Protein AF-G9PLE0-F1 (afdb_monomer_lite)

Secondary structure (DSSP, 8-state):
----------EEEEEETTT--EESS--SB-TTT--BS-EEEEEE----------

Structure 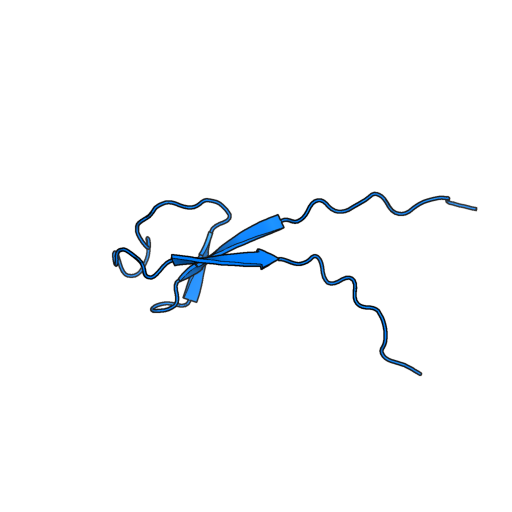(mmCIF, N/CA/C/O backbone):
data_AF-G9PLE0-F1
#
_entry.id   AF-G9PLE0-F1
#
loop_
_atom_site.group_PDB
_atom_site.id
_atom_site.type_symbol
_atom_site.label_atom_id
_atom_site.label_alt_id
_atom_site.label_comp_id
_atom_site.label_asym_id
_atom_site.label_entity_id
_atom_site.label_seq_id
_atom_site.pdbx_PDB_ins_code
_atom_site.Cartn_x
_atom_site.Cartn_y
_atom_site.Cartn_z
_atom_site.occupancy
_atom_site.B_iso_or_equiv
_atom_site.auth_seq_id
_atom_site.auth_comp_id
_atom_site.auth_asym_id
_atom_site.auth_atom_id
_atom_site.pdbx_PDB_model_num
ATOM 1 N N . MET A 1 1 ? 22.649 -22.946 -27.694 1.00 47.94 1 MET A N 1
ATOM 2 C CA . MET A 1 1 ? 22.536 -22.594 -26.262 1.00 47.94 1 MET A CA 1
ATOM 3 C C . MET A 1 1 ? 22.140 -21.128 -26.143 1.00 47.94 1 MET A C 1
ATOM 5 O O . MET A 1 1 ? 22.986 -20.285 -26.398 1.00 47.94 1 MET A O 1
ATOM 9 N N . PRO A 1 2 ? 20.883 -20.760 -25.852 1.00 53.47 2 PRO A N 1
ATOM 10 C CA . PRO A 1 2 ? 20.609 -19.398 -25.422 1.00 53.47 2 PRO A CA 1
ATOM 11 C C . PRO A 1 2 ? 21.009 -19.284 -23.949 1.00 53.47 2 PRO A C 1
ATOM 13 O O . PRO A 1 2 ? 20.304 -19.716 -23.040 1.00 53.47 2 PRO A O 1
ATOM 16 N N . THR A 1 3 ? 22.215 -18.771 -23.750 1.00 52.81 3 THR A N 1
ATOM 17 C CA . THR A 1 3 ? 22.762 -18.334 -22.474 1.00 52.81 3 THR A CA 1
ATOM 18 C C . THR A 1 3 ? 21.908 -17.220 -21.864 1.00 52.81 3 THR A C 1
ATOM 20 O O . THR A 1 3 ? 21.641 -16.210 -22.508 1.00 52.81 3 THR A O 1
ATOM 23 N N . SER A 1 4 ? 21.598 -17.410 -20.580 1.00 58.78 4 SER A N 1
ATOM 24 C CA . SER A 1 4 ? 21.570 -16.376 -19.536 1.00 58.78 4 SER A CA 1
ATOM 25 C C . SER A 1 4 ? 20.308 -15.515 -19.384 1.00 58.78 4 SER A C 1
ATOM 27 O O . SER A 1 4 ? 20.117 -14.480 -20.015 1.00 58.78 4 SER A O 1
ATOM 29 N N . LYS A 1 5 ? 19.490 -15.945 -18.411 1.00 59.19 5 LYS A N 1
ATOM 30 C CA . LYS A 1 5 ? 18.414 -15.205 -17.735 1.00 59.19 5 LYS A CA 1
ATOM 31 C C . LYS A 1 5 ? 18.907 -13.827 -17.276 1.00 59.19 5 LYS A C 1
ATOM 33 O O . LYS A 1 5 ? 19.786 -13.738 -16.422 1.00 59.19 5 LYS A O 1
ATOM 38 N N . SER A 1 6 ? 18.288 -12.773 -17.799 1.00 54.31 6 SER A N 1
ATOM 39 C CA . SER A 1 6 ? 18.529 -11.404 -17.352 1.00 54.31 6 SER A CA 1
ATOM 40 C C . SER A 1 6 ? 17.852 -11.150 -16.006 1.00 54.31 6 SER A C 1
ATOM 42 O O . SER A 1 6 ? 16.661 -11.414 -15.823 1.00 54.31 6 SER A O 1
ATOM 44 N N . SER A 1 7 ? 18.662 -10.662 -15.072 1.00 57.88 7 SER A N 1
ATOM 45 C CA . SER A 1 7 ? 18.345 -10.366 -13.680 1.00 57.88 7 SER A CA 1
ATOM 46 C C . SER A 1 7 ? 17.154 -9.411 -13.573 1.00 57.88 7 SER A C 1
ATOM 48 O O . SER A 1 7 ? 17.205 -8.268 -14.033 1.00 57.88 7 SER A O 1
ATOM 50 N N . LYS A 1 8 ? 16.048 -9.896 -13.003 1.00 62.06 8 LYS A N 1
ATOM 51 C CA . LYS A 1 8 ? 14.838 -9.101 -12.798 1.00 62.06 8 LYS A CA 1
ATOM 52 C C . LYS A 1 8 ? 15.058 -8.251 -11.549 1.00 62.06 8 LYS A C 1
ATOM 54 O O . LYS A 1 8 ? 15.069 -8.783 -10.444 1.00 62.06 8 LYS A O 1
ATOM 59 N N . ALA A 1 9 ? 15.265 -6.948 -11.740 1.00 62.97 9 ALA A N 1
ATOM 60 C CA . ALA A 1 9 ? 15.377 -5.995 -10.641 1.00 62.97 9 ALA A CA 1
ATOM 61 C C . ALA A 1 9 ? 14.188 -6.158 -9.670 1.00 62.97 9 ALA A C 1
ATOM 63 O O . ALA A 1 9 ? 13.057 -6.351 -10.142 1.00 62.97 9 ALA A O 1
ATOM 64 N N . PRO A 1 10 ? 14.418 -6.101 -8.343 1.00 63.03 10 PRO A N 1
ATOM 65 C CA . PRO A 1 10 ? 13.347 -6.220 -7.364 1.00 63.03 10 PRO A CA 1
ATOM 66 C C . PRO A 1 10 ? 12.343 -5.096 -7.611 1.00 63.03 10 PRO A C 1
ATOM 68 O O . PRO A 1 10 ? 12.682 -3.912 -7.579 1.00 63.03 10 PRO A O 1
ATOM 71 N N . LYS A 1 11 ? 11.104 -5.467 -7.938 1.00 72.75 11 LYS A N 1
ATOM 72 C CA . LYS A 1 11 ? 10.043 -4.497 -8.188 1.00 72.75 11 LYS A CA 1
ATOM 73 C C . LYS A 1 11 ? 9.420 -4.174 -6.833 1.00 72.75 11 LYS A C 1
ATOM 75 O O . LYS A 1 11 ? 8.673 -4.978 -6.288 1.00 72.75 11 LYS A O 1
ATOM 80 N N . VAL A 1 12 ? 9.765 -3.028 -6.262 1.00 81.12 12 VAL A N 1
ATOM 81 C CA . VAL A 1 12 ? 9.126 -2.563 -5.027 1.00 81.12 12 VAL A 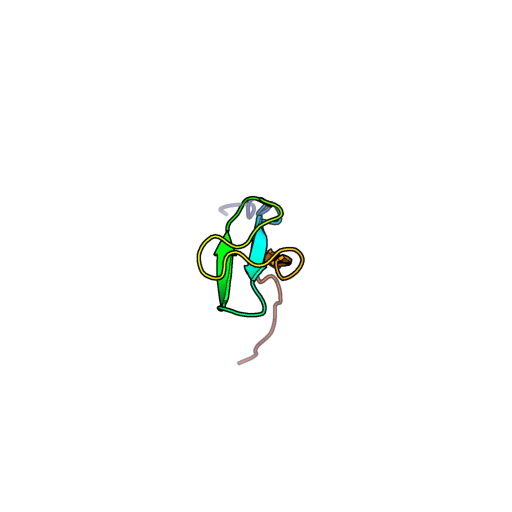CA 1
ATOM 82 C C . VAL A 1 12 ? 7.701 -2.118 -5.358 1.00 81.12 12 VAL A C 1
ATOM 84 O O . VAL A 1 12 ? 7.488 -1.376 -6.318 1.00 81.12 12 VAL A O 1
ATOM 87 N N . SER A 1 13 ? 6.723 -2.627 -4.614 1.00 85.25 13 SER A N 1
ATOM 88 C CA . SER A 1 13 ? 5.310 -2.252 -4.707 1.00 85.25 13 SER A CA 1
ATOM 89 C C . SER A 1 13 ? 4.823 -1.857 -3.316 1.00 85.25 13 SER A C 1
ATOM 91 O O . SER A 1 13 ? 5.308 -2.367 -2.323 1.00 85.25 13 SER A O 1
ATOM 93 N N . TYR A 1 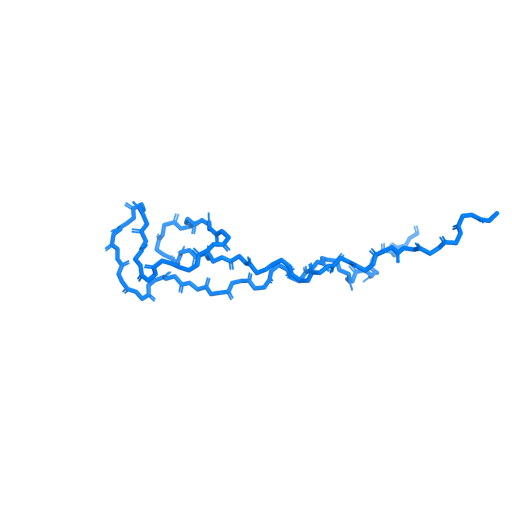14 ? 3.873 -0.945 -3.219 1.00 88.31 14 TYR A N 1
ATOM 94 C CA . TYR A 1 14 ? 3.316 -0.465 -1.959 1.00 88.31 14 TYR A CA 1
ATOM 95 C C . TYR A 1 14 ? 1.865 -0.891 -1.883 1.00 88.31 14 TYR A C 1
ATOM 97 O O . TYR A 1 14 ? 1.115 -0.566 -2.796 1.00 88.31 14 TYR A O 1
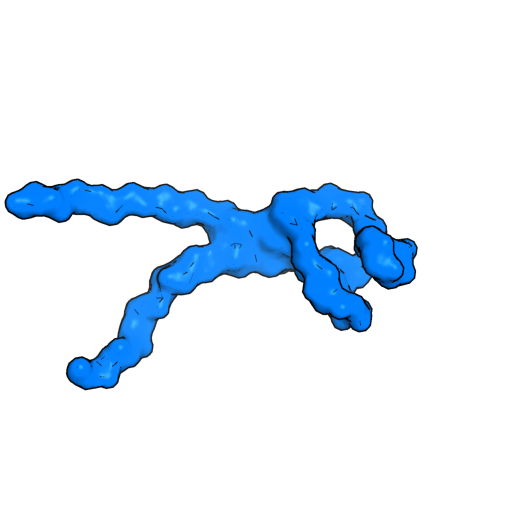ATOM 105 N N . HIS A 1 15 ? 1.474 -1.604 -0.838 1.00 88.56 15 HIS A N 1
ATOM 106 C CA . HIS A 1 15 ? 0.129 -2.129 -0.647 1.00 88.56 15 HIS A CA 1
ATOM 107 C C . HIS A 1 15 ? -0.532 -1.462 0.558 1.00 88.56 15 HIS A C 1
ATOM 109 O O . HIS A 1 15 ? 0.102 -1.285 1.589 1.00 88.56 15 HIS A O 1
ATOM 115 N N . CYS A 1 16 ? -1.804 -1.095 0.452 1.00 91.81 16 CYS A N 1
ATOM 116 C CA . CYS A 1 16 ? -2.552 -0.540 1.567 1.00 91.81 16 CYS A CA 1
ATOM 117 C C . CYS A 1 16 ? -3.227 -1.643 2.391 1.00 91.81 16 CYS A C 1
ATOM 119 O O . CYS A 1 16 ? -3.995 -2.425 1.842 1.00 91.81 16 CYS A O 1
ATOM 121 N N . THR A 1 17 ? -2.999 -1.675 3.703 1.00 88.50 17 THR A N 1
ATOM 122 C CA . THR A 1 17 ? -3.565 -2.681 4.622 1.00 88.50 17 THR A CA 1
ATOM 123 C C . THR A 1 17 ? -5.060 -2.537 4.867 1.00 88.50 17 THR A C 1
ATOM 125 O O . THR A 1 17 ? -5.711 -3.524 5.185 1.00 88.50 17 THR A O 1
ATOM 128 N N . GLU A 1 18 ? -5.613 -1.337 4.693 1.00 89.06 18 GLU A N 1
ATOM 129 C CA . GLU A 1 18 ? -7.035 -1.072 4.952 1.00 89.06 18 GLU A CA 1
ATOM 130 C C . GLU A 1 18 ? -7.929 -1.449 3.770 1.00 89.06 18 GLU A C 1
ATOM 132 O O . GLU A 1 18 ? -9.007 -2.009 3.942 1.00 89.06 18 GLU A O 1
ATOM 137 N N . CYS A 1 19 ? -7.490 -1.118 2.553 1.00 89.81 19 CYS A N 1
ATOM 138 C CA . CYS A 1 19 ? -8.305 -1.271 1.345 1.00 89.81 19 CYS A CA 1
ATOM 139 C C . CYS A 1 19 ? -7.751 -2.285 0.338 1.00 89.81 19 CYS A C 1
ATOM 141 O O . CYS A 1 19 ? -8.476 -2.750 -0.532 1.00 89.81 19 CYS A O 1
ATOM 143 N N . GLY A 1 20 ? -6.472 -2.649 0.439 1.00 86.25 20 GLY A N 1
ATOM 144 C CA . GLY A 1 20 ? -5.815 -3.530 -0.526 1.00 86.25 20 GLY A CA 1
ATOM 145 C C . GLY A 1 20 ? -5.174 -2.811 -1.721 1.00 86.25 20 GLY A C 1
ATOM 146 O O . GLY A 1 20 ? -4.678 -3.444 -2.657 1.00 86.25 20 GLY A O 1
ATOM 147 N N . TRP A 1 21 ? -5.183 -1.474 -1.734 1.00 87.12 21 TRP A N 1
ATOM 148 C CA . TRP A 1 21 ? -4.689 -0.702 -2.873 1.00 87.12 21 TRP A CA 1
ATOM 149 C C . TRP A 1 21 ? -3.180 -0.861 -3.087 1.00 87.12 21 TRP A C 1
ATOM 151 O O . TRP A 1 21 ? -2.398 -0.601 -2.178 1.00 87.12 21 TRP A O 1
ATOM 161 N N . SER A 1 22 ? -2.756 -1.209 -4.307 1.00 84.94 22 SER A N 1
ATOM 162 C CA . SER A 1 22 ? -1.342 -1.407 -4.659 1.00 84.94 22 SER A CA 1
ATOM 163 C C . SER A 1 22 ? -0.804 -0.324 -5.605 1.00 84.94 22 SER A C 1
ATOM 165 O O . SER A 1 22 ? -1.410 -0.032 -6.632 1.00 84.94 22 SER A O 1
ATOM 167 N N . SER A 1 23 ? 0.366 0.250 -5.313 1.00 82.38 23 SER A N 1
ATOM 168 C CA . SER A 1 23 ? 1.024 1.293 -6.115 1.00 82.38 23 SER A CA 1
ATOM 169 C C . SER A 1 23 ? 2.534 1.057 -6.220 1.00 82.38 23 SER A C 1
ATOM 171 O O . SER A 1 23 ? 3.161 0.748 -5.220 1.00 82.38 23 SER A O 1
ATOM 173 N N . PRO A 1 24 ? 3.182 1.271 -7.377 1.00 82.75 24 PRO A N 1
ATOM 174 C CA . PRO A 1 24 ? 4.640 1.149 -7.514 1.00 82.75 24 PRO A CA 1
ATOM 175 C C . PRO A 1 24 ? 5.425 2.331 -6.911 1.00 82.75 24 PRO A C 1
ATOM 177 O O . PRO A 1 24 ? 6.649 2.369 -6.993 1.00 82.75 24 PRO A O 1
ATOM 180 N N . LYS A 1 25 ? 4.739 3.334 -6.351 1.00 80.12 25 LYS A N 1
ATOM 181 C CA . LYS A 1 25 ? 5.346 4.530 -5.756 1.00 80.12 25 LYS A CA 1
ATOM 182 C C . LYS A 1 25 ? 4.722 4.829 -4.394 1.00 80.12 25 LYS A C 1
ATOM 184 O O . LYS A 1 25 ? 3.495 4.921 -4.296 1.00 80.12 25 LYS A O 1
ATOM 189 N N . TRP A 1 26 ? 5.572 5.056 -3.389 1.00 84.06 26 TRP A N 1
ATOM 190 C CA . TRP A 1 26 ? 5.161 5.520 -2.065 1.00 84.06 26 TRP A CA 1
ATOM 191 C C . TRP A 1 26 ? 4.647 6.956 -2.173 1.00 84.06 26 TRP A C 1
ATOM 193 O O . TRP A 1 26 ? 5.346 7.848 -2.666 1.00 84.06 26 TRP A O 1
ATOM 203 N N . MET A 1 27 ? 3.418 7.180 -1.715 1.00 83.19 27 MET A N 1
ATOM 204 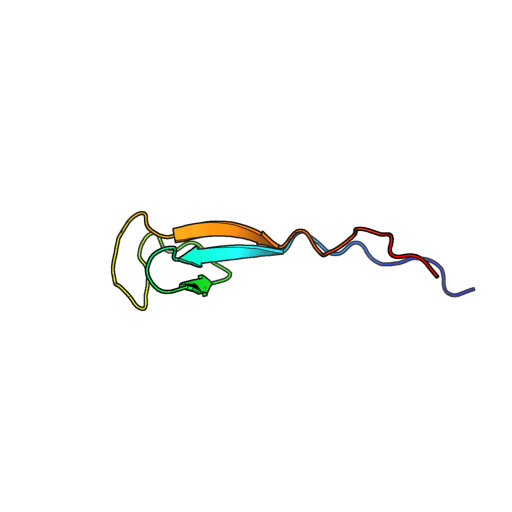C CA . MET A 1 27 ? 2.785 8.504 -1.681 1.00 83.19 27 MET A CA 1
ATOM 205 C C . MET A 1 27 ? 2.524 9.006 -0.255 1.00 83.19 27 MET A C 1
ATOM 207 O O . MET A 1 27 ? 2.104 10.144 -0.099 1.00 83.19 27 MET A O 1
ATOM 211 N N . GLY A 1 28 ? 2.742 8.188 0.784 1.00 84.56 28 GLY A N 1
ATOM 212 C CA . GLY A 1 28 ? 2.460 8.528 2.190 1.00 84.56 28 GLY A CA 1
ATOM 213 C C . GLY A 1 28 ? 0.977 8.483 2.559 1.00 84.56 28 GLY A C 1
ATOM 214 O O . GLY A 1 28 ? 0.649 8.173 3.700 1.00 84.56 28 GLY A O 1
ATOM 215 N N . GLN A 1 29 ? 0.103 8.700 1.574 1.00 86.00 29 GLN A N 1
ATOM 216 C CA . GLN A 1 29 ? -1.345 8.636 1.699 1.00 86.00 29 GLN A CA 1
ATOM 217 C C . GLN A 1 29 ? -1.954 7.634 0.710 1.00 86.00 29 GLN A C 1
ATOM 219 O O . GLN A 1 29 ? -1.652 7.639 -0.490 1.00 86.00 29 GLN A O 1
ATOM 224 N N . CYS A 1 30 ? -2.849 6.792 1.221 1.00 89.06 30 CYS A N 1
ATOM 225 C CA . CYS A 1 30 ? -3.665 5.862 0.448 1.00 89.06 30 CYS A CA 1
ATOM 226 C C . CYS A 1 30 ? -4.626 6.619 -0.488 1.00 89.06 30 CYS A C 1
ATOM 228 O O . CYS A 1 30 ? -5.328 7.524 -0.051 1.00 89.06 30 CYS A O 1
ATOM 230 N N . ARG A 1 31 ? -4.710 6.269 -1.781 1.00 82.75 31 ARG A N 1
ATOM 231 C CA . ARG A 1 31 ? -5.619 6.967 -2.723 1.00 82.75 31 ARG A CA 1
ATOM 232 C C . ARG A 1 31 ? -7.084 6.560 -2.606 1.00 82.75 31 ARG A C 1
ATOM 234 O O . ARG A 1 31 ? -7.952 7.355 -2.955 1.00 82.75 31 ARG A O 1
ATOM 241 N N . GLU A 1 32 ? -7.336 5.348 -2.137 1.00 85.19 32 GLU A N 1
ATOM 242 C CA . GLU A 1 32 ? -8.681 4.791 -2.031 1.00 85.19 32 GLU A CA 1
ATOM 243 C C . GLU A 1 32 ? -9.316 5.163 -0.686 1.00 85.19 32 GLU A C 1
ATOM 245 O O . GLU A 1 32 ? -10.347 5.825 -0.634 1.00 85.19 32 GLU A O 1
ATOM 250 N N . CYS A 1 33 ? -8.613 4.851 0.399 1.00 89.81 33 CYS A N 1
ATOM 251 C CA . CYS A 1 33 ? -9.035 5.079 1.774 1.00 89.81 33 CYS A CA 1
ATOM 252 C C . CYS A 1 33 ? -8.633 6.443 2.364 1.00 89.81 33 CYS A C 1
ATOM 254 O O . CYS A 1 33 ? -9.192 6.853 3.373 1.00 89.81 33 CYS A O 1
ATOM 256 N N . ARG A 1 34 ? -7.688 7.174 1.747 1.00 87.94 34 ARG A N 1
ATOM 257 C CA . ARG A 1 34 ? -7.161 8.481 2.219 1.00 87.94 34 ARG A CA 1
ATOM 258 C C . ARG A 1 34 ? -6.468 8.471 3.583 1.00 87.94 34 ARG A C 1
ATOM 260 O O . ARG A 1 34 ? -6.062 9.535 4.052 1.00 87.94 34 ARG A O 1
ATOM 267 N N . GLU A 1 35 ? -6.252 7.288 4.138 1.00 86.75 35 GLU A N 1
ATOM 268 C CA . GLU A 1 35 ? -5.519 7.055 5.376 1.00 86.75 35 GLU A CA 1
ATOM 269 C C . GLU A 1 35 ? -4.011 7.282 5.203 1.00 86.75 35 GLU A C 1
ATOM 271 O O . GLU A 1 35 ? -3.433 7.074 4.125 1.00 86.75 35 GLU A O 1
ATOM 276 N N . TRP A 1 36 ? -3.378 7.708 6.293 1.00 88.25 36 TRP A N 1
ATOM 277 C CA . TRP A 1 36 ? -1.940 7.940 6.399 1.00 88.25 36 TRP A CA 1
ATOM 278 C C . TRP A 1 36 ? -1.318 6.838 7.257 1.00 88.25 36 TRP A C 1
ATOM 280 O O . TRP A 1 36 ? -1.825 6.531 8.329 1.00 88.25 36 TRP A O 1
ATOM 290 N N . GLY A 1 37 ? -0.219 6.241 6.792 1.00 85.50 37 GLY A N 1
ATOM 291 C CA . GLY A 1 37 ? 0.470 5.158 7.513 1.00 85.50 37 GLY A CA 1
ATOM 292 C C . GLY A 1 37 ? -0.059 3.742 7.250 1.00 85.50 37 GLY A C 1
ATOM 293 O O . GLY A 1 37 ? 0.531 2.787 7.734 1.00 85.50 37 GLY A O 1
ATOM 294 N N . THR A 1 38 ? -1.102 3.586 6.433 1.00 88.44 38 THR A N 1
ATOM 295 C CA . THR A 1 38 ? -1.666 2.278 6.041 1.00 88.44 38 THR A CA 1
ATOM 296 C C . THR A 1 38 ? -1.009 1.685 4.792 1.00 88.44 38 THR A C 1
ATOM 298 O O . THR A 1 38 ? -1.428 0.640 4.312 1.00 88.44 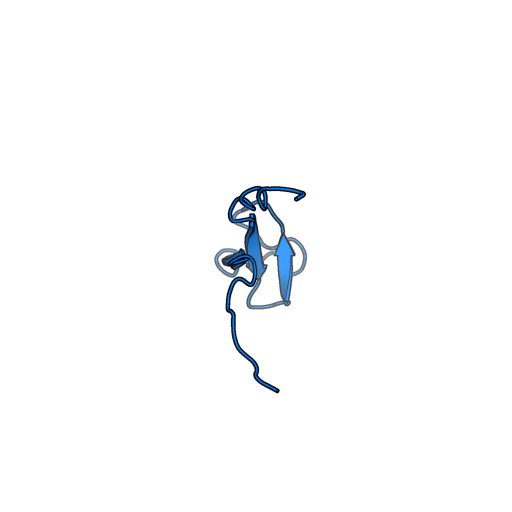38 THR A O 1
ATOM 301 N N . LEU A 1 39 ? -0.014 2.369 4.215 1.00 89.12 39 LEU A N 1
ATOM 302 C CA . LEU A 1 39 ? 0.761 1.930 3.051 1.00 89.12 39 LEU A CA 1
ATOM 303 C C . LEU A 1 39 ? 1.990 1.136 3.509 1.00 89.12 39 LEU A C 1
ATOM 305 O O . LEU A 1 39 ? 2.919 1.712 4.068 1.00 89.12 39 LEU A O 1
ATOM 309 N N . GLU A 1 40 ? 2.016 -0.157 3.207 1.00 87.81 40 GLU A N 1
ATOM 310 C CA . GLU A 1 40 ? 3.131 -1.066 3.465 1.00 87.81 40 GLU A CA 1
ATOM 311 C C . GLU A 1 40 ? 3.972 -1.317 2.209 1.00 87.81 40 GLU A C 1
ATOM 313 O O . GLU A 1 40 ? 3.450 -1.459 1.103 1.00 87.81 40 GLU A O 1
ATOM 318 N N . GLU A 1 41 ? 5.294 -1.393 2.367 1.00 85.81 41 GLU A N 1
ATOM 319 C CA . GLU A 1 41 ? 6.208 -1.739 1.278 1.00 85.81 41 GLU A CA 1
ATOM 320 C C . GLU A 1 41 ? 6.255 -3.257 1.085 1.00 85.81 41 GLU A C 1
ATOM 322 O O . GLU A 1 41 ? 6.829 -4.003 1.875 1.00 85.81 41 GLU A O 1
ATOM 327 N N . VAL A 1 42 ? 5.678 -3.714 -0.017 1.00 84.00 42 VAL A N 1
ATOM 328 C CA . VAL A 1 42 ? 5.791 -5.083 -0.497 1.00 84.00 42 VAL A CA 1
ATOM 329 C C . VAL A 1 42 ? 6.903 -5.111 -1.534 1.00 84.00 42 VAL A C 1
ATOM 331 O O . VAL A 1 42 ? 6.726 -4.740 -2.700 1.00 84.00 42 VAL A O 1
ATOM 334 N N . GLN A 1 43 ? 8.077 -5.606 -1.148 1.00 75.06 43 GLN A N 1
ATOM 335 C CA . GLN A 1 43 ? 9.001 -6.087 -2.163 1.00 75.06 43 GLN A CA 1
ATOM 336 C C . GLN A 1 43 ? 8.272 -7.195 -2.914 1.00 75.06 43 GLN A C 1
ATOM 338 O O . GLN A 1 43 ? 8.036 -8.270 -2.361 1.00 75.06 43 GLN A O 1
ATOM 343 N N . ALA A 1 44 ? 7.911 -6.952 -4.180 1.00 64.25 44 ALA A N 1
ATOM 344 C CA . ALA A 1 44 ? 7.593 -8.046 -5.075 1.00 64.25 44 ALA A CA 1
ATOM 345 C C . ALA A 1 44 ? 8.932 -8.734 -5.322 1.00 64.25 44 ALA A C 1
ATOM 347 O O . ALA A 1 44 ? 9.623 -8.472 -6.313 1.00 64.25 44 ALA A O 1
ATOM 348 N N . ALA A 1 45 ? 9.333 -9.552 -4.342 1.00 53.88 45 ALA A N 1
ATOM 349 C CA . ALA A 1 45 ? 10.351 -10.558 -4.475 1.00 53.88 45 ALA A CA 1
ATOM 350 C C . ALA A 1 45 ? 9.937 -11.290 -5.736 1.00 53.88 45 ALA A C 1
ATOM 352 O O . ALA A 1 45 ? 8.900 -11.956 -5.765 1.00 53.88 45 ALA A O 1
ATOM 353 N N . GLY A 1 46 ? 10.644 -11.009 -6.833 1.00 52.47 46 GLY A N 1
ATOM 354 C CA . GLY A 1 46 ? 10.366 -11.649 -8.099 1.00 52.47 46 GLY A CA 1
ATOM 355 C C . GLY A 1 46 ? 10.411 -13.120 -7.781 1.00 52.47 46 GLY A C 1
ATOM 356 O O . GLY A 1 46 ? 11.486 -13.578 -7.412 1.00 52.47 46 GLY A O 1
ATOM 357 N N . THR A 1 47 ? 9.248 -13.778 -7.802 1.00 47.25 47 THR A N 1
ATOM 358 C CA . THR A 1 47 ? 9.083 -15.163 -7.377 1.00 47.25 47 THR A CA 1
ATOM 359 C C . THR A 1 47 ? 10.160 -15.996 -8.061 1.00 47.25 47 THR A C 1
ATOM 361 O O . THR A 1 47 ? 10.140 -16.276 -9.257 1.00 47.25 47 THR A O 1
ATOM 364 N N . SER A 1 48 ? 11.216 -16.200 -7.290 1.00 51.50 48 SER A N 1
ATOM 365 C CA . SER A 1 48 ? 12.453 -16.886 -7.617 1.00 51.50 48 SER A CA 1
ATOM 366 C C . SER A 1 48 ? 12.734 -17.778 -6.412 1.00 51.50 48 SER A C 1
ATOM 368 O O . SER A 1 48 ? 13.821 -17.778 -5.859 1.00 51.50 48 SER A O 1
ATOM 370 N N . GLY A 1 49 ? 11.700 -18.488 -5.964 1.00 49.00 49 GLY A N 1
ATOM 371 C CA . GLY A 1 49 ? 11.795 -19.883 -5.557 1.00 49.00 49 GLY A CA 1
ATOM 372 C C . GLY A 1 49 ? 10.922 -20.620 -6.576 1.00 49.00 49 GLY A C 1
ATOM 373 O O . GLY A 1 49 ? 9.769 -20.260 -6.755 1.00 49.00 49 GLY A O 1
ATOM 374 N N . GLY A 1 50 ? 11.412 -21.526 -7.417 1.00 55.38 50 GLY A N 1
ATOM 375 C CA . GLY A 1 50 ? 12.316 -22.597 -7.037 1.00 55.38 50 GLY A CA 1
ATOM 376 C C . GLY A 1 50 ? 11.532 -23.597 -6.188 1.00 55.38 50 GLY A C 1
ATOM 377 O O . GLY A 1 50 ? 11.278 -23.306 -5.029 1.00 55.38 50 GLY A O 1
ATOM 378 N N . ALA A 1 51 ? 11.207 -24.751 -6.782 1.00 51.84 51 ALA A N 1
ATOM 379 C CA . ALA A 1 51 ? 10.703 -25.975 -6.143 1.00 51.84 51 ALA A CA 1
ATOM 380 C C . ALA A 1 51 ? 9.199 -26.077 -5.797 1.00 51.84 51 ALA A C 1
ATOM 382 O O . ALA A 1 51 ? 8.793 -25.883 -4.661 1.00 51.84 51 ALA A O 1
ATOM 383 N N . VAL A 1 52 ? 8.416 -26.557 -6.770 1.00 49.91 52 VAL A N 1
ATOM 384 C CA . VAL A 1 52 ? 7.677 -27.840 -6.688 1.00 49.91 52 VAL A CA 1
ATOM 385 C C . VAL A 1 52 ? 7.862 -28.471 -8.085 1.00 49.91 52 VAL A C 1
ATOM 387 O O . VAL A 1 52 ? 7.610 -27.800 -9.077 1.00 49.91 52 VAL A O 1
ATOM 390 N N . GLY A 1 53 ? 8.513 -29.609 -8.321 1.00 53.66 53 GLY A N 1
ATOM 391 C CA . GLY A 1 53 ? 8.512 -30.867 -7.586 1.00 53.66 53 GLY A CA 1
ATOM 392 C C . GLY A 1 53 ? 7.569 -31.821 -8.327 1.00 53.66 53 GLY A C 1
ATOM 393 O O . GLY A 1 53 ? 6.373 -31.765 -8.063 1.00 53.66 53 GLY A O 1
ATOM 394 N N . GLY A 1 54 ? 8.097 -32.629 -9.260 1.00 43.03 54 GLY A N 1
ATOM 395 C CA . GLY A 1 54 ? 7.353 -33.632 -10.041 1.00 43.03 54 GLY A CA 1
ATOM 396 C C . GLY A 1 54 ? 7.880 -33.810 -11.454 1.00 43.03 54 GLY A C 1
ATOM 397 O O . GLY A 1 54 ? 7.315 -33.155 -12.353 1.00 43.03 54 GLY A O 1
#

Sequence (54 aa):
MPTSKSSKAPKVSYHCTECGWSSPKWMGQCRECREWGTLEEVQAAGTSGGAVGG

Radius of gyration: 15.97 Å; chains: 1; bounding box: 32×42×34 Å

Foldseek 3Di:
DPDDDDDDPFQKWKAFQPPGDIGSDDPQADPPPRDGPRIDIDRVPVPPDDDDDD

pLDDT: mean 73.46, std 15.83, range [43.03, 91.81]